Protein AF-A0A2D8SZS2-F1 (afdb_monomer_lite)

pLDDT: mean 83.84, std 10.04, range [42.0, 93.62]

Secondary structure (DSSP, 8-state):
---------PPPEEEEEE-TT--EEEEESS-EEEE-TT--SS--TT-GGGSSS-TT-EEEEEETTEEEEEEEEEEETTEEEEEETTS-GGG-EEEEGGGEEE-

Foldseek 3Di:
DPPDPPDDPDFDFPDWDADLQQFIFTDGPPDTDTHHLPRDPDDDLQGPVVDPDHFQAWKWFDDPNDTFIWTFHDDDRQWTFIDGPPDDCVPTDTDGCVRIGHD

Sequence (103 aa):
PKLGEGRINSSAILDITYDQRATARVETRNTVFIVGPTGWKVRPENHPFNNPYTIGQKVSIEWNGTWWDGEILDIKEDKYLISYENYSSSWDEWIDASRLRKI

Radius of gyration: 18.94 Å; chains: 1; bounding box: 41×34×54 Å

Structure (mmCIF, N/CA/C/O backbone):
data_AF-A0A2D8SZS2-F1
#
_entry.id   AF-A0A2D8SZS2-F1
#
loop_
_atom_site.group_PDB
_atom_site.id
_atom_site.type_symbol
_atom_site.label_atom_id
_atom_site.label_alt_id
_atom_site.label_comp_id
_atom_site.label_asym_id
_atom_site.label_entity_id
_atom_site.label_seq_id
_atom_site.pdbx_PDB_ins_code
_atom_site.Cartn_x
_atom_site.Cartn_y
_atom_site.Cartn_z
_atom_site.occupancy
_atom_site.B_iso_or_equiv
_atom_site.auth_seq_id
_atom_site.auth_comp_id
_atom_site.auth_asym_id
_atom_site.auth_atom_id
_atom_site.pdbx_PDB_model_num
ATOM 1 N N . PRO A 1 1 ? -12.619 -23.233 27.117 1.00 42.00 1 PRO A N 1
ATOM 2 C CA . PRO A 1 1 ? -13.657 -22.262 27.548 1.00 42.00 1 PRO A CA 1
ATOM 3 C C . PRO A 1 1 ? -14.657 -22.001 26.411 1.00 42.00 1 PRO A C 1
ATOM 5 O O . PRO A 1 1 ? -14.273 -21.460 25.380 1.00 42.00 1 PRO A O 1
ATOM 8 N N . LYS A 1 2 ? -15.911 -22.449 26.561 1.00 48.12 2 LYS A N 1
ATOM 9 C CA . LYS A 1 2 ? -16.986 -22.091 25.626 1.00 48.12 2 LYS A CA 1
ATOM 10 C C . LYS A 1 2 ? -17.430 -20.670 25.974 1.00 48.12 2 LYS A C 1
ATOM 12 O O . LYS A 1 2 ? -17.937 -20.451 27.070 1.00 48.12 2 LYS A O 1
ATOM 17 N N . LEU A 1 3 ? -17.149 -19.713 25.089 1.00 54.34 3 LEU A N 1
ATOM 18 C CA . LEU A 1 3 ? -17.676 -18.350 25.182 1.00 54.34 3 LEU A CA 1
ATOM 19 C C . LEU A 1 3 ? -19.205 -18.455 25.212 1.00 54.34 3 LEU A C 1
ATOM 21 O O . LEU A 1 3 ? -19.801 -18.945 24.257 1.00 54.34 3 LEU A O 1
ATOM 25 N N . GLY A 1 4 ? -19.809 -18.107 26.349 1.00 52.22 4 GLY A N 1
ATOM 26 C CA . GLY A 1 4 ? -21.252 -18.205 26.546 1.00 52.22 4 GLY A CA 1
ATOM 27 C C . GLY A 1 4 ? -22.006 -17.300 25.576 1.00 52.22 4 GLY A C 1
ATOM 28 O O . GLY A 1 4 ? -21.562 -16.190 25.291 1.00 52.22 4 GLY A O 1
ATOM 29 N N . GLU A 1 5 ? -23.162 -17.769 25.109 1.00 61.47 5 GLU A N 1
ATOM 30 C CA . GLU A 1 5 ? -24.102 -17.091 24.199 1.00 61.47 5 GLU A CA 1
ATOM 31 C C . GLU A 1 5 ? -24.836 -15.912 24.875 1.00 61.47 5 GLU A C 1
ATOM 33 O O . GLU A 1 5 ? -26.024 -15.674 24.665 1.00 61.47 5 GLU A O 1
ATOM 38 N N . GLY A 1 6 ? -24.145 -15.177 25.747 1.00 63.31 6 GLY A N 1
ATOM 39 C CA . GLY A 1 6 ? -24.655 -13.943 26.326 1.00 63.31 6 GLY A CA 1
ATOM 40 C C . GLY A 1 6 ? -24.747 -12.853 25.262 1.00 63.31 6 GLY A C 1
ATOM 41 O O . GLY A 1 6 ? -23.950 -12.809 24.324 1.00 63.31 6 GLY A O 1
ATOM 42 N N . ARG A 1 7 ? -25.713 -11.942 25.419 1.00 61.88 7 ARG A N 1
ATOM 43 C CA . ARG A 1 7 ? -25.856 -10.765 24.556 1.00 61.88 7 ARG A CA 1
ATOM 44 C C . ARG A 1 7 ? -24.545 -9.972 24.563 1.00 61.88 7 ARG A C 1
ATOM 46 O O . ARG A 1 7 ? -24.188 -9.346 25.557 1.00 61.88 7 ARG A O 1
ATOM 53 N N . ILE A 1 8 ? -23.827 -10.023 23.449 1.00 67.88 8 ILE A N 1
ATOM 54 C CA . ILE A 1 8 ? -22.600 -9.262 23.229 1.00 67.88 8 ILE A CA 1
ATOM 55 C C . ILE A 1 8 ? -22.966 -7.783 23.114 1.00 67.88 8 ILE A C 1
ATOM 57 O O . ILE A 1 8 ? -23.649 -7.372 22.178 1.00 67.88 8 ILE A O 1
ATOM 61 N N . ASN A 1 9 ? -22.521 -6.980 24.079 1.00 66.19 9 ASN A N 1
ATOM 62 C CA . ASN A 1 9 ? -22.603 -5.528 23.985 1.00 66.19 9 ASN A CA 1
ATOM 63 C C . ASN A 1 9 ? -21.496 -5.055 23.037 1.00 66.19 9 ASN A C 1
ATOM 65 O O . ASN A 1 9 ? -20.340 -4.933 23.435 1.00 66.19 9 ASN A O 1
ATOM 69 N N . SER A 1 10 ? -21.840 -4.842 21.768 1.00 69.94 10 SER A N 1
ATOM 70 C CA . SER A 1 10 ? -20.936 -4.269 20.772 1.00 69.94 10 SER A CA 1
ATOM 71 C C . SER A 1 10 ? -21.039 -2.745 20.762 1.00 69.94 10 SER A C 1
ATOM 73 O O . SER A 1 10 ? -22.141 -2.195 20.755 1.00 69.94 10 SER A O 1
ATOM 75 N N . SER A 1 11 ? -19.900 -2.062 20.692 1.00 77.50 11 SER A N 1
ATOM 76 C CA . SER A 1 11 ? -19.844 -0.637 20.351 1.00 77.50 11 SER A CA 1
ATOM 77 C C . SER A 1 11 ? -19.813 -0.460 18.834 1.00 77.50 11 SER A C 1
ATOM 79 O O . SER A 1 11 ? -19.251 -1.297 18.128 1.00 77.50 11 SER A O 1
ATOM 81 N N . ALA A 1 12 ? -20.377 0.643 18.334 1.00 85.44 12 ALA A N 1
ATOM 82 C CA . ALA A 1 12 ? -20.191 1.034 16.941 1.00 85.44 12 ALA A CA 1
ATOM 83 C C . ALA A 1 12 ? -18.729 1.435 16.692 1.00 85.44 12 ALA A C 1
ATOM 85 O O . ALA A 1 12 ? -18.099 2.080 17.540 1.00 85.44 12 ALA A O 1
ATOM 86 N N . ILE A 1 13 ? -18.214 1.047 15.528 1.00 86.44 13 ILE A N 1
ATOM 87 C CA . ILE A 1 13 ? -16.930 1.523 15.019 1.00 86.44 13 ILE A CA 1
ATOM 88 C C . ILE A 1 13 ? -17.148 2.949 14.512 1.00 86.44 13 ILE A C 1
ATOM 90 O O . ILE A 1 13 ? -18.084 3.189 13.751 1.00 86.44 13 ILE A O 1
ATOM 94 N N . LEU A 1 14 ? -16.325 3.882 14.983 1.00 89.50 14 LEU A N 1
ATOM 95 C CA . LEU A 1 14 ? -16.342 5.273 14.538 1.00 89.50 14 LEU A CA 1
ATOM 96 C C . LEU A 1 14 ? -15.432 5.467 13.329 1.00 89.50 14 LEU A C 1
ATOM 98 O O . LEU A 1 14 ? -15.835 6.128 12.379 1.00 89.50 14 LEU A O 1
ATOM 102 N N . ASP A 1 15 ? -14.237 4.875 13.369 1.00 88.44 15 ASP A N 1
ATOM 103 C CA . ASP A 1 15 ? -13.254 4.984 12.296 1.00 88.44 15 ASP A CA 1
ATOM 104 C C . ASP A 1 15 ? -12.309 3.771 12.258 1.00 88.44 15 ASP A C 1
ATOM 106 O O . ASP A 1 15 ? -12.091 3.099 13.274 1.00 88.44 15 ASP A O 1
ATOM 110 N N . ILE A 1 16 ? -11.756 3.488 11.076 1.00 88.56 16 ILE A N 1
ATOM 111 C CA . ILE A 1 16 ? -10.714 2.479 10.862 1.00 88.56 16 ILE A CA 1
ATOM 112 C C . ILE A 1 16 ? -9.635 3.079 9.964 1.00 88.56 16 ILE A C 1
ATOM 114 O O . ILE A 1 16 ? -9.858 3.299 8.776 1.00 88.56 16 ILE A O 1
ATOM 118 N N . THR A 1 17 ? -8.436 3.252 10.513 1.00 89.00 17 THR A N 1
ATOM 119 C CA . THR A 1 17 ? -7.243 3.662 9.755 1.00 89.00 17 THR A CA 1
ATOM 120 C C . THR A 1 17 ? -6.222 2.533 9.712 1.00 89.00 17 THR A C 1
ATOM 122 O O . THR A 1 17 ? -6.199 1.686 10.603 1.00 89.00 17 THR A O 1
ATOM 125 N N . TYR A 1 18 ? -5.371 2.500 8.686 1.00 86.50 18 TYR A N 1
ATOM 126 C CA . TYR A 1 18 ? -4.335 1.475 8.523 1.00 86.50 18 TYR A CA 1
ATOM 127 C C . TYR A 1 18 ? -2.949 2.109 8.429 1.00 86.50 18 TYR A C 1
ATOM 129 O O . TYR A 1 18 ? -2.788 3.157 7.807 1.00 86.50 18 TYR A O 1
ATOM 137 N N . ASP A 1 19 ? -1.946 1.461 9.021 1.00 82.31 19 ASP A N 1
ATOM 138 C CA . ASP A 1 19 ? -0.541 1.833 8.836 1.00 82.31 19 ASP A CA 1
ATOM 139 C C . ASP A 1 19 ? 0.092 1.124 7.618 1.00 82.31 19 ASP A C 1
ATOM 141 O O . ASP A 1 19 ? -0.521 0.258 6.991 1.00 82.31 19 ASP A O 1
ATOM 145 N N . GLN A 1 20 ? 1.354 1.449 7.306 1.00 75.44 20 GLN A N 1
ATOM 146 C CA . GLN A 1 20 ? 2.114 0.843 6.198 1.00 75.44 20 GLN A CA 1
ATOM 147 C C . GLN A 1 20 ? 2.254 -0.687 6.312 1.00 75.44 20 GLN A C 1
ATOM 149 O O . GLN A 1 20 ? 2.443 -1.372 5.310 1.00 75.44 20 GLN A O 1
ATOM 154 N N . ARG A 1 21 ? 2.158 -1.242 7.525 1.00 77.81 21 ARG A N 1
ATOM 155 C CA . ARG A 1 21 ? 2.196 -2.686 7.811 1.00 77.81 21 ARG A CA 1
ATOM 156 C C . ARG A 1 21 ? 0.803 -3.321 7.823 1.00 77.81 21 ARG A C 1
ATOM 158 O O . ARG A 1 21 ? 0.668 -4.484 8.210 1.00 77.81 21 ARG A O 1
ATOM 165 N N . ALA A 1 22 ? -0.219 -2.569 7.412 1.00 81.25 22 ALA A N 1
ATOM 166 C CA . ALA A 1 22 ? -1.623 -2.955 7.419 1.00 81.25 22 ALA A CA 1
ATOM 167 C C . ALA A 1 22 ? -2.167 -3.343 8.806 1.00 81.25 22 ALA A C 1
ATOM 169 O O . ALA A 1 22 ? -3.110 -4.130 8.916 1.00 81.25 22 ALA A O 1
ATOM 170 N N . THR A 1 23 ? -1.584 -2.794 9.871 1.00 8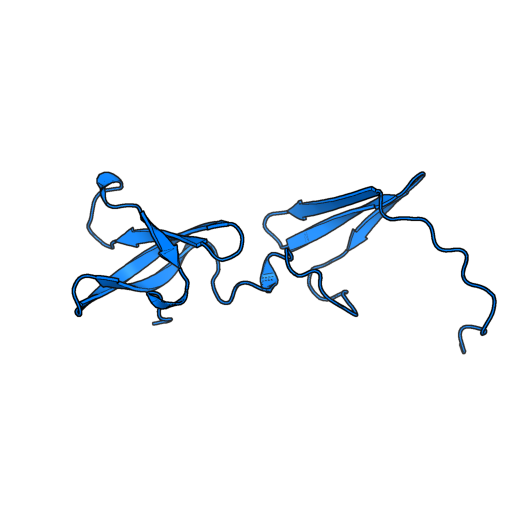6.38 23 THR A N 1
ATOM 171 C CA . THR A 1 23 ? -2.173 -2.816 11.210 1.00 86.38 23 THR A CA 1
ATOM 172 C C . THR A 1 23 ? -3.264 -1.764 11.247 1.00 86.38 23 THR A C 1
ATOM 174 O O . THR A 1 23 ? -3.037 -0.596 10.932 1.00 86.38 23 THR A O 1
ATOM 177 N N . ALA A 1 24 ? -4.460 -2.178 11.637 1.00 89.12 24 ALA A N 1
ATOM 178 C CA . ALA A 1 24 ? -5.588 -1.283 11.733 1.00 89.12 24 ALA A CA 1
ATOM 179 C C . ALA A 1 24 ? -5.687 -0.665 13.121 1.00 89.12 24 ALA A C 1
ATOM 181 O O . ALA A 1 24 ? -5.591 -1.356 14.139 1.00 89.12 24 ALA A O 1
ATOM 182 N N . ARG A 1 25 ? -5.952 0.632 13.150 1.00 91.19 25 ARG A N 1
ATOM 183 C CA . ARG A 1 25 ? -6.377 1.379 14.321 1.00 91.19 25 ARG A CA 1
ATOM 184 C C . ARG A 1 25 ? -7.889 1.554 14.223 1.00 91.19 25 ARG A C 1
ATOM 186 O O . ARG A 1 25 ? -8.377 2.338 13.416 1.00 91.19 25 ARG A O 1
ATOM 193 N N . VAL A 1 26 ? -8.618 0.783 15.024 1.00 89.50 26 VAL A N 1
ATOM 194 C CA . VAL A 1 26 ? -10.085 0.786 15.063 1.00 89.50 26 VAL A CA 1
ATOM 195 C C . VAL A 1 26 ? -10.532 1.639 16.237 1.00 89.50 26 VAL A C 1
ATOM 197 O O . VAL A 1 26 ? -10.342 1.262 17.397 1.00 89.50 26 VAL A O 1
ATOM 200 N N . GLU A 1 27 ? -11.126 2.789 15.951 1.00 90.88 27 GLU A N 1
ATOM 201 C CA . GLU A 1 27 ? -11.605 3.714 16.971 1.00 90.88 27 GLU A CA 1
ATOM 202 C C . GLU A 1 27 ? -13.078 3.440 17.285 1.00 90.88 27 GLU A C 1
ATOM 204 O O . GLU A 1 27 ? -13.937 3.334 16.409 1.00 90.88 27 GLU A O 1
ATOM 209 N N . THR A 1 28 ? -13.378 3.303 18.574 1.00 89.56 28 THR A N 1
ATOM 210 C CA . THR A 1 28 ? -14.740 3.197 19.107 1.00 89.56 28 THR A CA 1
ATOM 211 C C . THR A 1 28 ? -14.987 4.345 20.078 1.00 89.56 28 THR A C 1
ATOM 213 O O . THR A 1 28 ? -14.068 5.083 20.425 1.00 89.56 28 THR A O 1
ATOM 216 N N . ARG A 1 29 ? -16.219 4.473 20.582 1.00 87.62 29 ARG A N 1
ATOM 217 C CA . ARG A 1 29 ? -16.625 5.580 21.466 1.00 87.62 29 ARG A CA 1
ATOM 218 C C . ARG A 1 29 ? -15.670 5.864 22.636 1.00 87.62 29 ARG A C 1
ATOM 220 O O . ARG A 1 29 ? -15.483 7.026 22.969 1.00 87.62 29 ARG A O 1
ATOM 227 N N . ASN A 1 30 ? -15.098 4.829 23.255 1.00 85.06 30 ASN A N 1
ATOM 228 C CA . ASN A 1 30 ? -14.270 4.967 24.463 1.00 85.06 30 ASN A CA 1
ATOM 229 C C . ASN A 1 30 ? -12.905 4.262 24.359 1.00 85.06 30 ASN A C 1
ATOM 231 O O . ASN A 1 30 ? -12.138 4.267 25.320 1.00 85.06 30 ASN A O 1
ATOM 235 N N . THR A 1 31 ? -12.619 3.558 23.262 1.00 85.12 31 THR A N 1
ATOM 236 C CA . THR A 1 31 ? -11.451 2.667 23.177 1.00 85.12 31 THR A CA 1
ATOM 237 C C . THR A 1 31 ? -10.944 2.575 21.748 1.00 85.12 31 THR A C 1
ATOM 239 O O . THR A 1 31 ? -11.738 2.497 20.810 1.00 85.12 31 THR A O 1
ATOM 242 N N . VAL A 1 32 ? -9.623 2.539 21.599 1.00 88.88 32 VAL A N 1
ATOM 243 C CA . VAL A 1 32 ? -8.947 2.270 20.330 1.00 88.88 32 VAL A CA 1
ATOM 244 C C . VAL A 1 32 ? -8.367 0.862 20.375 1.00 88.88 32 VAL A C 1
ATOM 246 O O . VAL A 1 32 ? -7.650 0.516 21.315 1.00 88.88 32 VAL A O 1
ATOM 249 N N . PHE A 1 33 ? -8.670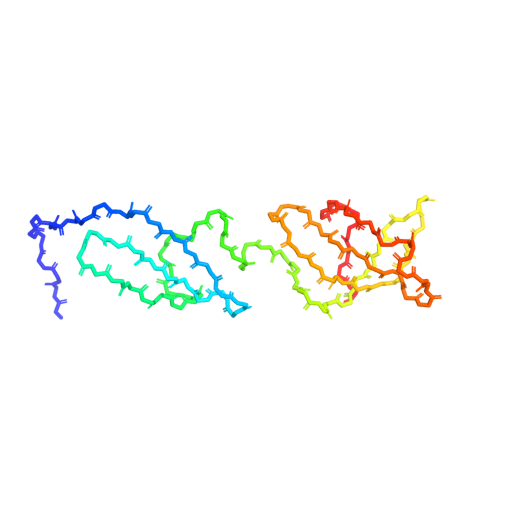 0.056 19.362 1.00 88.75 33 PHE A N 1
ATOM 250 C CA . PHE A 1 33 ? -8.118 -1.284 19.189 1.00 88.75 33 PHE A CA 1
ATOM 251 C C . PHE A 1 33 ? -7.048 -1.271 18.099 1.00 88.75 33 PHE A C 1
ATOM 253 O O . PHE A 1 33 ? -7.224 -0.641 17.058 1.00 88.75 33 PHE A O 1
ATOM 260 N N . ILE A 1 34 ? -5.953 -1.994 18.332 1.00 90.19 34 ILE A N 1
ATOM 261 C CA . ILE A 1 34 ? -4.898 -2.219 17.341 1.00 90.19 34 ILE A CA 1
ATOM 262 C C . ILE A 1 34 ? -5.043 -3.653 16.838 1.00 90.19 34 ILE A C 1
ATOM 264 O O . ILE A 1 34 ? -4.874 -4.603 17.604 1.00 90.19 34 ILE A O 1
ATOM 268 N N . VAL A 1 35 ? -5.403 -3.810 15.567 1.00 88.25 35 VAL A N 1
ATOM 269 C CA . VAL A 1 35 ? -5.688 -5.106 14.945 1.00 88.25 35 VAL A CA 1
ATOM 270 C C . VAL A 1 35 ? -4.628 -5.398 13.895 1.00 88.25 35 VAL A C 1
ATOM 272 O O . VAL A 1 35 ? -4.464 -4.650 12.936 1.00 88.25 35 VAL A O 1
ATOM 275 N N . GLY A 1 36 ? -3.896 -6.496 14.073 1.00 84.69 36 GLY A N 1
ATOM 276 C CA . GLY A 1 36 ? -2.910 -6.943 13.095 1.00 84.69 36 GLY A CA 1
ATOM 277 C C . GLY A 1 36 ? -3.551 -7.409 11.778 1.00 84.69 36 GLY A C 1
ATOM 278 O O . GLY A 1 36 ? -4.713 -7.821 11.759 1.00 84.69 36 GLY A O 1
ATOM 279 N N . PRO A 1 37 ? -2.781 -7.444 10.683 1.00 83.38 37 PRO A N 1
ATOM 280 C CA . PRO A 1 37 ? -3.293 -7.728 9.339 1.00 83.38 37 PRO A CA 1
ATOM 281 C C . PRO A 1 37 ? -3.927 -9.115 9.145 1.00 83.38 37 PRO A C 1
ATOM 283 O O . PRO A 1 37 ? -4.701 -9.337 8.210 1.00 83.38 37 PRO A O 1
ATOM 286 N N . THR A 1 38 ? -3.587 -10.072 10.008 1.00 82.25 38 THR A N 1
ATOM 287 C CA . THR A 1 38 ? -4.047 -11.468 9.943 1.00 82.25 38 THR A CA 1
ATOM 288 C C . THR A 1 38 ? -5.151 -11.792 10.951 1.00 82.25 38 THR A C 1
ATOM 290 O O . THR A 1 38 ? -5.704 -12.885 10.908 1.00 82.25 38 THR A O 1
ATOM 293 N N . GLY A 1 39 ? -5.501 -10.859 11.845 1.00 80.75 39 GLY A N 1
ATOM 294 C CA . GLY A 1 39 ? -6.479 -11.080 12.919 1.00 80.75 39 GLY A CA 1
ATOM 295 C C . GLY A 1 39 ? -7.946 -10.924 12.503 1.00 80.75 39 GLY A C 1
ATOM 296 O O . GLY A 1 39 ? -8.840 -11.040 13.340 1.00 80.75 39 GLY A O 1
ATOM 297 N N . TRP A 1 40 ? -8.210 -10.633 11.230 1.00 85.19 40 TRP A N 1
ATOM 298 C CA . TRP A 1 40 ? -9.546 -10.333 10.726 1.00 85.19 40 TRP A CA 1
ATOM 299 C C . TRP A 1 40 ? -10.348 -11.599 10.428 1.00 85.19 40 TRP A C 1
ATOM 301 O O . TRP A 1 40 ? -9.942 -12.421 9.611 1.00 85.19 40 TRP A O 1
ATOM 311 N N . LYS A 1 41 ? -11.536 -11.723 11.034 1.00 85.38 41 LYS A N 1
ATOM 312 C CA . LYS A 1 41 ? -12.514 -12.759 10.656 1.00 85.38 41 LYS A CA 1
ATOM 313 C C . LYS A 1 41 ? -13.160 -12.460 9.300 1.00 85.38 41 LYS A C 1
ATOM 315 O O . LYS A 1 41 ? -13.342 -13.360 8.490 1.00 85.38 41 LYS A O 1
ATOM 320 N N . VAL A 1 42 ? -13.510 -11.196 9.081 1.00 84.38 42 VAL A N 1
ATOM 321 C CA . VAL A 1 42 ? -13.917 -10.635 7.791 1.00 84.38 42 VAL A CA 1
ATOM 322 C C . VAL A 1 42 ? -13.070 -9.392 7.614 1.00 84.38 42 VAL A C 1
ATOM 324 O O . VAL A 1 42 ? -13.081 -8.511 8.474 1.00 84.38 42 VAL A O 1
ATOM 327 N N . ARG A 1 43 ? -12.272 -9.370 6.554 1.00 82.94 43 ARG A N 1
ATOM 328 C CA . ARG A 1 43 ? -11.370 -8.263 6.274 1.00 82.94 43 ARG A CA 1
ATOM 329 C C . ARG A 1 43 ? -12.156 -7.152 5.559 1.00 82.94 43 ARG A C 1
ATOM 331 O O . ARG A 1 43 ? -12.874 -7.476 4.616 1.00 82.94 43 ARG A O 1
ATOM 338 N N . PRO A 1 44 ? -12.050 -5.883 5.989 1.00 83.38 44 PRO A N 1
ATOM 339 C CA . PRO A 1 44 ? -12.681 -4.764 5.292 1.00 83.38 44 PRO A CA 1
ATOM 340 C C . PRO A 1 44 ? -12.193 -4.663 3.845 1.00 83.38 44 PRO A C 1
ATOM 342 O O . PRO A 1 44 ? -11.048 -5.014 3.573 1.00 83.38 44 PRO A O 1
ATOM 345 N N . GLU A 1 45 ? -13.025 -4.176 2.924 1.00 76.12 45 GLU A N 1
ATOM 346 C CA . GLU A 1 45 ? -12.671 -4.049 1.497 1.00 76.12 45 GLU A CA 1
ATOM 347 C C . GLU A 1 45 ? -11.491 -3.093 1.276 1.00 76.12 45 GLU A C 1
ATOM 349 O O . GLU A 1 45 ? -10.600 -3.377 0.480 1.00 76.12 45 GLU A O 1
ATOM 354 N N . ASN A 1 46 ? -11.405 -2.034 2.080 1.00 74.94 46 ASN A N 1
ATOM 355 C CA . ASN A 1 46 ? -10.315 -1.059 2.064 1.00 74.94 46 ASN A CA 1
ATOM 356 C C . ASN A 1 46 ? -9.049 -1.516 2.816 1.00 74.94 46 ASN A C 1
ATOM 358 O O . ASN A 1 46 ? -8.178 -0.703 3.125 1.00 74.94 46 ASN A O 1
ATOM 362 N N . HIS A 1 47 ? -8.947 -2.796 3.179 1.00 78.25 47 HIS A N 1
ATOM 363 C CA . HIS A 1 47 ? -7.792 -3.297 3.908 1.00 78.25 47 HIS A CA 1
ATOM 364 C C . HIS A 1 47 ? -6.564 -3.400 2.983 1.00 78.25 47 HIS A C 1
ATOM 366 O O . HIS A 1 47 ? -6.667 -4.019 1.925 1.00 78.25 47 HIS A O 1
ATOM 372 N N . PRO A 1 48 ? -5.366 -2.936 3.388 1.00 73.50 48 PRO A N 1
ATOM 373 C CA . PRO A 1 48 ? -4.208 -2.842 2.486 1.00 73.50 48 PRO A CA 1
ATOM 374 C C . PRO A 1 48 ? -3.773 -4.181 1.866 1.00 73.50 48 PRO A C 1
ATOM 376 O O . PRO A 1 48 ? -3.334 -4.231 0.725 1.00 73.50 48 PRO A O 1
ATOM 379 N N . PHE A 1 49 ? -3.943 -5.292 2.593 1.00 71.44 49 PHE A N 1
ATOM 380 C CA . PHE A 1 49 ? -3.695 -6.652 2.081 1.00 71.44 49 PHE A CA 1
ATOM 381 C C . PHE A 1 49 ? -4.765 -7.222 1.131 1.00 71.44 49 PHE A C 1
ATOM 383 O O . PHE A 1 49 ? -4.643 -8.380 0.731 1.00 71.44 49 PHE A O 1
ATOM 390 N N . ASN A 1 50 ? -5.829 -6.487 0.804 1.00 75.19 50 ASN A N 1
ATOM 391 C CA . ASN A 1 50 ? -6.725 -6.902 -0.282 1.00 75.19 50 ASN A CA 1
ATOM 392 C C . ASN A 1 50 ? -6.093 -6.678 -1.647 1.00 75.19 50 ASN A C 1
ATOM 394 O O . ASN A 1 50 ? -6.428 -7.390 -2.592 1.00 75.19 50 ASN A O 1
ATOM 398 N N . ASN A 1 51 ? -5.137 -5.754 -1.728 1.00 76.38 51 ASN A N 1
ATOM 399 C CA . ASN A 1 51 ? -4.437 -5.504 -2.965 1.00 76.38 51 A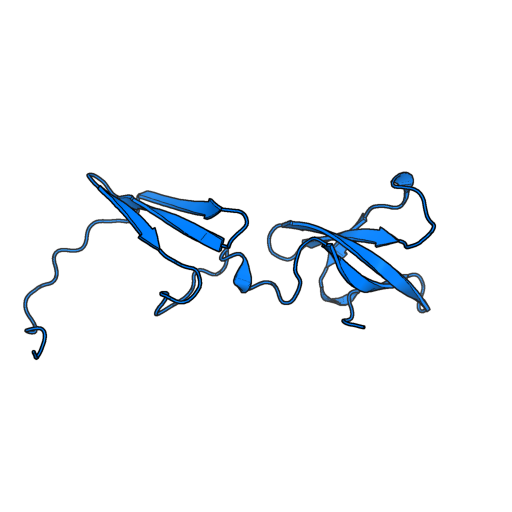SN A CA 1
ATOM 400 C C . ASN A 1 51 ? -3.443 -6.636 -3.252 1.00 76.38 51 ASN A C 1
ATOM 402 O O . ASN A 1 51 ? -2.637 -6.998 -2.389 1.00 76.38 51 ASN A O 1
ATOM 406 N N . PRO A 1 52 ? -3.483 -7.227 -4.461 1.00 77.50 52 PRO A N 1
ATOM 407 C CA . PRO 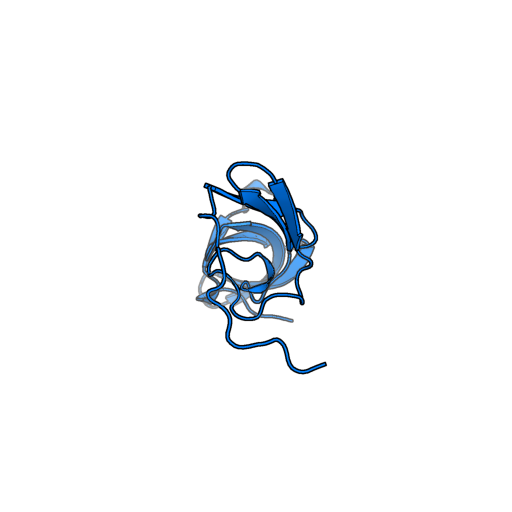A 1 52 ? -2.577 -8.302 -4.847 1.00 77.50 52 PRO A CA 1
ATOM 408 C C . PRO A 1 52 ? -1.121 -7.842 -4.957 1.00 77.50 52 PRO A C 1
ATOM 410 O O . PRO A 1 52 ? -0.238 -8.699 -5.059 1.00 77.50 52 PRO A O 1
ATOM 413 N N . TYR A 1 53 ? -0.877 -6.533 -4.948 1.00 84.31 53 TYR A N 1
ATOM 414 C CA . TYR A 1 53 ? 0.437 -5.933 -5.075 1.00 84.31 53 TYR A CA 1
ATOM 415 C C . TYR A 1 53 ? 0.826 -5.111 -3.844 1.00 84.31 53 TYR A C 1
ATOM 417 O O . TYR A 1 53 ? -0.035 -4.651 -3.096 1.00 84.31 53 TYR A O 1
ATOM 425 N N . THR A 1 54 ? 2.129 -4.904 -3.656 1.00 83.06 54 THR A N 1
ATOM 426 C CA . THR A 1 54 ? 2.692 -4.085 -2.572 1.00 83.06 54 THR A CA 1
ATOM 427 C C . THR A 1 54 ? 3.537 -2.933 -3.113 1.00 83.06 54 THR A C 1
ATOM 429 O O . THR A 1 54 ? 4.143 -3.049 -4.174 1.00 83.06 54 THR A O 1
ATOM 432 N N . ILE A 1 55 ? 3.626 -1.834 -2.362 1.00 86.50 55 ILE A N 1
ATOM 433 C CA . ILE A 1 55 ? 4.530 -0.717 -2.680 1.00 86.50 55 ILE A CA 1
ATOM 434 C C . ILE A 1 55 ? 5.986 -1.219 -2.695 1.00 86.50 55 ILE A C 1
ATOM 436 O O . ILE A 1 55 ? 6.384 -2.002 -1.832 1.00 86.50 55 ILE A O 1
ATOM 440 N N . GLY A 1 56 ? 6.762 -0.795 -3.691 1.00 86.06 56 GLY A N 1
ATOM 441 C CA . GLY A 1 56 ? 8.127 -1.239 -3.985 1.00 86.06 56 GLY A CA 1
ATOM 442 C C . GLY A 1 56 ? 8.215 -2.592 -4.700 1.00 86.06 56 GLY A C 1
ATOM 443 O O . GLY A 1 56 ? 9.311 -3.106 -4.918 1.00 86.06 56 GLY A O 1
ATOM 444 N N . GLN A 1 57 ? 7.084 -3.216 -5.044 1.00 88.50 57 GLN A N 1
ATOM 445 C CA . GLN A 1 57 ? 7.091 -4.473 -5.786 1.00 88.50 57 GLN A CA 1
ATOM 446 C C . GLN A 1 57 ? 7.396 -4.232 -7.265 1.00 88.50 57 GLN A C 1
ATOM 448 O O . GLN A 1 57 ? 6.750 -3.399 -7.902 1.00 88.50 57 GLN A O 1
ATOM 453 N N . LYS A 1 58 ? 8.315 -5.031 -7.823 1.00 91.94 58 LYS A N 1
ATOM 454 C CA . LYS A 1 58 ? 8.546 -5.088 -9.269 1.00 91.94 58 LYS A CA 1
ATOM 455 C C . LYS A 1 58 ? 7.390 -5.780 -9.987 1.00 91.94 58 LYS A C 1
ATOM 457 O O . LYS A 1 58 ? 6.953 -6.861 -9.581 1.00 91.94 58 LYS A O 1
ATOM 462 N N . VAL A 1 59 ? 6.913 -5.158 -11.054 1.00 92.62 59 VAL A N 1
ATOM 463 C CA . VAL A 1 59 ? 5.775 -5.604 -11.860 1.00 92.62 59 VAL A CA 1
ATOM 464 C C . VAL A 1 59 ? 6.036 -5.305 -13.330 1.00 92.62 59 VAL A C 1
ATOM 466 O O . VAL A 1 59 ? 6.722 -4.341 -13.654 1.00 92.62 59 VAL A O 1
ATOM 469 N N . SER A 1 60 ? 5.465 -6.107 -14.223 1.00 93.62 60 SER A N 1
ATOM 470 C CA . SER A 1 60 ? 5.380 -5.747 -15.634 1.00 93.62 60 SER A CA 1
ATOM 471 C C . SER A 1 60 ? 4.091 -4.964 -15.875 1.00 93.62 60 SER A C 1
ATOM 473 O O . SER A 1 60 ? 3.015 -5.357 -15.417 1.00 93.62 60 SER A O 1
ATOM 475 N N . ILE A 1 61 ? 4.207 -3.868 -16.611 1.00 93.06 61 ILE A N 1
ATOM 476 C CA . ILE A 1 61 ? 3.160 -2.901 -16.925 1.00 93.06 61 ILE A CA 1
ATOM 477 C C . ILE A 1 61 ? 2.867 -2.984 -18.419 1.00 93.06 61 ILE A C 1
ATOM 479 O O . ILE A 1 61 ? 3.765 -2.840 -19.248 1.00 93.06 61 ILE A O 1
ATOM 483 N N . GLU A 1 62 ? 1.611 -3.207 -18.785 1.00 92.44 62 GLU A N 1
ATOM 484 C CA . GLU A 1 62 ? 1.208 -3.196 -20.187 1.00 92.44 62 GLU A CA 1
ATOM 485 C C . GLU A 1 62 ? 1.124 -1.755 -20.706 1.00 92.44 62 GLU A C 1
ATOM 487 O O . GLU A 1 62 ? 0.333 -0.950 -20.210 1.00 92.44 62 GLU A O 1
ATOM 492 N N . TRP A 1 63 ? 1.873 -1.438 -21.758 1.00 90.19 63 TRP A N 1
ATOM 493 C CA . TRP A 1 63 ? 1.788 -0.183 -22.494 1.00 90.19 63 TRP A CA 1
ATOM 494 C C . TRP A 1 63 ? 1.797 -0.439 -24.004 1.00 90.19 63 TRP A C 1
ATOM 496 O O . TRP A 1 63 ? 2.725 -1.038 -24.550 1.00 90.19 63 TRP A O 1
ATOM 506 N N . ASN A 1 64 ? 0.741 0.015 -24.687 1.00 89.00 64 ASN A N 1
ATOM 507 C CA . ASN A 1 64 ? 0.560 -0.131 -26.136 1.00 89.00 64 ASN A CA 1
ATOM 508 C C . ASN A 1 64 ? 0.738 -1.584 -26.646 1.00 89.00 64 ASN A C 1
ATOM 510 O O . ASN A 1 64 ? 1.379 -1.823 -27.669 1.00 89.00 64 ASN A O 1
ATOM 514 N N . GLY A 1 65 ? 0.223 -2.567 -25.896 1.00 90.56 65 GLY A N 1
ATOM 515 C CA . GLY A 1 65 ? 0.320 -3.998 -26.218 1.00 90.56 65 GLY A CA 1
ATOM 516 C C . GLY A 1 65 ? 1.682 -4.645 -25.935 1.00 90.56 65 GLY A C 1
ATOM 517 O O . GLY A 1 65 ? 1.869 -5.825 -26.228 1.00 90.56 65 GLY A O 1
ATOM 518 N N . THR A 1 66 ? 2.635 -3.901 -25.368 1.00 91.00 66 THR A N 1
ATOM 519 C CA . THR A 1 66 ? 3.937 -4.415 -24.919 1.00 91.00 66 THR A CA 1
ATOM 520 C C . THR A 1 66 ? 4.029 -4.341 -23.401 1.00 91.00 66 THR A C 1
ATOM 522 O O . THR A 1 66 ? 3.544 -3.392 -22.796 1.00 91.00 66 THR A O 1
ATOM 525 N N . TRP A 1 67 ? 4.661 -5.330 -22.776 1.00 92.88 67 TRP A N 1
ATOM 526 C CA . TRP A 1 67 ? 4.909 -5.329 -21.337 1.00 92.88 67 TRP A CA 1
ATOM 527 C C . TRP A 1 67 ? 6.277 -4.719 -21.039 1.00 92.88 67 TRP A C 1
ATOM 529 O O . TRP A 1 67 ? 7.272 -5.122 -21.639 1.00 92.88 67 TRP A O 1
ATOM 539 N N . TRP A 1 68 ? 6.309 -3.766 -20.116 1.00 91.75 68 TRP A N 1
ATOM 540 C CA . TRP A 1 68 ? 7.509 -3.067 -19.669 1.00 91.75 68 TRP A CA 1
ATOM 541 C C . TRP A 1 68 ? 7.705 -3.292 -18.181 1.00 91.75 68 TRP A C 1
ATOM 543 O O . TRP A 1 68 ? 6.739 -3.246 -17.426 1.00 91.75 68 TRP A O 1
ATOM 553 N N . ASP A 1 69 ? 8.935 -3.518 -17.746 1.00 93.25 69 ASP A N 1
ATOM 554 C CA . ASP A 1 69 ? 9.207 -3.699 -16.326 1.00 93.25 69 ASP A CA 1
ATOM 555 C C . ASP A 1 69 ? 9.188 -2.357 -15.588 1.00 93.25 69 ASP A C 1
ATOM 557 O O . ASP A 1 69 ? 9.568 -1.310 -16.119 1.00 93.25 69 ASP A O 1
ATOM 561 N N . GLY A 1 70 ? 8.711 -2.392 -14.351 1.00 93.19 70 GLY A N 1
ATOM 562 C CA . GLY A 1 70 ? 8.590 -1.230 -13.491 1.00 93.19 70 GLY A CA 1
ATOM 563 C C . GLY A 1 70 ? 8.346 -1.616 -12.041 1.00 93.19 70 GLY A C 1
ATOM 564 O O . GLY A 1 70 ? 8.454 -2.781 -11.648 1.00 93.19 70 GLY A O 1
ATOM 565 N N . GLU A 1 71 ? 8.019 -0.623 -11.229 1.00 92.75 71 GLU A N 1
ATOM 566 C CA . GLU A 1 71 ? 7.746 -0.786 -9.806 1.00 92.75 71 GLU A CA 1
ATOM 567 C C . GLU A 1 71 ? 6.503 -0.013 -9.373 1.00 92.75 71 GLU A C 1
ATOM 569 O O . GLU A 1 71 ? 6.111 0.975 -9.993 1.00 92.75 71 GLU A O 1
ATOM 574 N N . ILE A 1 72 ? 5.872 -0.473 -8.295 1.00 91.69 72 ILE A N 1
ATOM 575 C CA . ILE A 1 72 ? 4.718 0.204 -7.700 1.00 91.69 72 ILE A CA 1
ATOM 576 C C . ILE A 1 72 ? 5.207 1.210 -6.666 1.00 91.69 72 ILE A C 1
ATOM 578 O O . ILE A 1 72 ? 5.793 0.822 -5.660 1.00 91.69 72 ILE A O 1
ATOM 582 N N . LEU A 1 73 ? 4.919 2.490 -6.867 1.00 90.19 73 LEU A N 1
ATOM 583 C CA . LEU A 1 73 ? 5.283 3.558 -5.937 1.00 90.19 73 LEU A CA 1
ATOM 584 C C . LEU A 1 73 ? 4.219 3.805 -4.866 1.00 90.19 73 LEU A C 1
ATOM 586 O O . LEU A 1 73 ? 4.553 4.142 -3.733 1.00 90.19 73 LEU A O 1
ATOM 590 N N . ASP A 1 74 ? 2.943 3.652 -5.215 1.00 87.50 74 ASP A N 1
ATOM 591 C CA . ASP A 1 74 ? 1.826 3.914 -4.306 1.00 87.50 74 ASP A CA 1
ATOM 592 C C . ASP A 1 74 ? 0.595 3.088 -4.704 1.00 87.50 74 ASP A C 1
ATOM 594 O O . ASP A 1 74 ? 0.456 2.666 -5.855 1.00 87.50 74 ASP A O 1
ATOM 598 N N . ILE A 1 75 ? -0.299 2.838 -3.748 1.00 86.12 75 ILE A N 1
ATOM 599 C CA . ILE A 1 75 ? -1.518 2.052 -3.958 1.00 86.12 75 ILE A CA 1
ATOM 600 C C . ILE A 1 75 ? -2.694 2.759 -3.292 1.00 86.12 75 ILE A C 1
ATOM 602 O O . ILE A 1 75 ? -2.686 3.008 -2.086 1.00 86.12 75 ILE A O 1
ATOM 606 N N . LYS A 1 76 ? -3.737 3.038 -4.073 1.00 81.75 76 LYS A N 1
ATOM 607 C CA . LYS A 1 76 ? -4.982 3.658 -3.612 1.00 81.75 76 LYS A CA 1
ATOM 608 C C . LYS A 1 76 ? -6.162 2.839 -4.095 1.00 81.75 76 LYS A C 1
ATOM 610 O O . LYS A 1 76 ? -6.540 2.945 -5.258 1.00 81.75 76 LYS A O 1
ATOM 615 N N . GLU A 1 77 ? -6.733 2.058 -3.180 1.00 76.19 77 GLU A N 1
ATOM 616 C CA . GLU A 1 77 ? -7.849 1.149 -3.470 1.00 76.19 77 GLU A CA 1
ATOM 617 C C . GLU A 1 77 ? -7.479 0.245 -4.655 1.00 76.19 77 GLU A C 1
ATOM 619 O O . GLU A 1 77 ? -6.534 -0.531 -4.527 1.00 76.19 77 GLU A O 1
ATOM 624 N N . ASP A 1 78 ? -8.136 0.409 -5.803 1.00 79.88 78 ASP A N 1
ATOM 625 C CA . ASP A 1 78 ? -7.912 -0.380 -7.019 1.00 79.88 78 ASP A CA 1
ATOM 626 C C . ASP A 1 78 ? -6.910 0.246 -8.008 1.00 79.88 78 ASP A C 1
ATOM 628 O O . ASP A 1 78 ? -6.670 -0.307 -9.085 1.00 79.88 78 ASP A O 1
ATOM 632 N N . LYS A 1 79 ? -6.310 1.390 -7.658 1.00 86.81 79 LYS A N 1
ATOM 633 C CA . LYS A 1 79 ? -5.330 2.097 -8.490 1.00 86.81 79 LYS A CA 1
ATOM 634 C C . LYS A 1 79 ? -3.916 1.956 -7.949 1.00 86.81 79 LYS A C 1
ATOM 636 O O . LYS A 1 79 ? -3.669 2.056 -6.747 1.00 86.81 79 LYS A O 1
ATOM 641 N N . TYR A 1 80 ? -2.976 1.818 -8.870 1.00 90.19 80 TYR A N 1
ATOM 642 C CA . TYR A 1 80 ? -1.566 1.591 -8.599 1.00 90.19 80 TYR A CA 1
ATOM 643 C C . TYR A 1 80 ? -0.759 2.659 -9.320 1.00 90.19 80 TYR A C 1
ATOM 645 O O . TYR A 1 80 ? -0.848 2.783 -10.541 1.00 90.19 80 TYR A O 1
ATOM 653 N N . LEU A 1 81 ? 0.012 3.439 -8.568 1.00 92.50 81 LEU A N 1
ATOM 654 C CA . LEU A 1 81 ? 0.988 4.348 -9.146 1.00 92.50 81 LEU A CA 1
ATOM 655 C C . LEU A 1 81 ? 2.202 3.525 -9.545 1.00 92.50 81 LEU A C 1
ATOM 657 O O . LEU A 1 81 ? 2.848 2.930 -8.679 1.00 92.50 81 LEU A O 1
ATOM 661 N N . ILE A 1 82 ? 2.497 3.491 -10.836 1.00 93.12 82 ILE A N 1
ATOM 662 C CA . ILE A 1 82 ? 3.659 2.780 -11.355 1.00 93.12 82 ILE A CA 1
ATOM 663 C C . ILE A 1 82 ? 4.757 3.735 -11.784 1.00 93.12 82 ILE A C 1
ATOM 665 O O . ILE A 1 82 ? 4.482 4.877 -12.143 1.00 93.12 82 ILE A O 1
ATOM 669 N N . SER A 1 83 ? 5.986 3.234 -11.771 1.00 93.25 83 SER A N 1
ATOM 670 C CA . SER A 1 83 ? 7.135 3.856 -12.414 1.00 93.25 83 SER A CA 1
ATOM 671 C C . SER A 1 83 ? 7.810 2.841 -13.324 1.00 93.25 83 SER A C 1
ATOM 673 O O . SER A 1 83 ? 7.984 1.683 -12.942 1.00 93.25 83 SER A O 1
ATOM 675 N N . TYR A 1 84 ? 8.162 3.252 -14.539 1.00 91.88 84 TYR A N 1
ATOM 676 C CA . TYR A 1 84 ? 8.816 2.373 -15.506 1.00 91.88 84 TYR A CA 1
ATOM 677 C C . TYR A 1 84 ? 10.320 2.292 -15.224 1.00 91.88 84 TYR A C 1
ATOM 679 O O . TYR A 1 84 ? 10.989 3.309 -15.018 1.00 91.88 84 TYR A O 1
ATOM 687 N N . GLU A 1 85 ? 10.880 1.083 -15.259 1.00 89.00 85 GLU A N 1
ATOM 688 C CA . GLU A 1 85 ? 12.301 0.869 -14.998 1.00 89.00 85 GLU A CA 1
ATOM 689 C C . GLU A 1 85 ? 13.142 1.538 -16.098 1.00 89.00 85 GLU A C 1
ATOM 691 O O . GLU A 1 85 ? 12.939 1.300 -17.288 1.00 89.00 85 GLU A O 1
ATOM 696 N N . ASN A 1 86 ? 14.118 2.360 -15.700 1.00 86.06 86 ASN A N 1
ATOM 697 C CA . ASN A 1 86 ? 14.958 3.190 -16.583 1.00 86.06 86 ASN A CA 1
ATOM 698 C C . ASN A 1 86 ? 14.257 4.396 -17.237 1.00 86.06 86 ASN A C 1
ATOM 700 O O . ASN A 1 86 ? 14.827 5.016 -18.137 1.00 86.06 86 ASN A O 1
ATOM 704 N N . TYR A 1 87 ? 13.072 4.778 -16.764 1.00 86.25 87 TYR A N 1
ATOM 705 C CA . TYR A 1 87 ? 12.398 6.009 -17.176 1.00 86.25 87 TYR A CA 1
ATOM 706 C C . TYR A 1 87 ? 12.323 7.008 -16.017 1.00 86.25 87 TYR A C 1
ATOM 708 O O . TYR A 1 87 ? 12.531 6.676 -14.854 1.00 86.25 87 TYR A O 1
ATOM 716 N N . SER A 1 88 ? 12.095 8.282 -16.340 1.00 85.81 88 SER A N 1
ATOM 717 C CA . SER A 1 88 ? 11.921 9.335 -15.331 1.00 85.81 88 SER A CA 1
ATOM 718 C C . SER A 1 88 ? 10.499 9.348 -14.771 1.00 85.81 88 SER A C 1
ATOM 720 O O . SER A 1 88 ? 9.561 8.994 -15.484 1.00 85.81 88 SER A O 1
ATOM 722 N N . SER A 1 89 ? 10.330 9.898 -13.565 1.00 85.69 89 SER A N 1
ATOM 723 C CA . SER A 1 89 ? 9.032 10.052 -12.882 1.00 85.69 89 SER A CA 1
ATOM 724 C C . SER A 1 89 ? 7.979 10.859 -13.652 1.00 85.69 89 SER A C 1
ATOM 726 O O . SER A 1 89 ? 6.803 10.880 -13.308 1.00 85.69 89 SER A O 1
ATOM 728 N N . SER A 1 90 ? 8.374 11.523 -14.741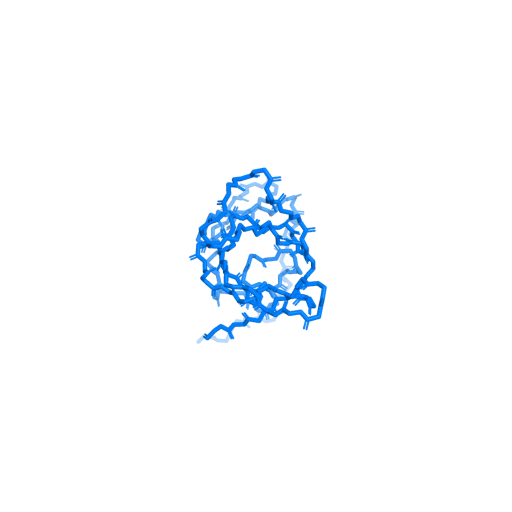 1.00 88.25 90 SER A N 1
ATOM 729 C CA . SER A 1 90 ? 7.448 12.145 -15.694 1.00 88.25 90 SER A CA 1
ATOM 730 C C . SER A 1 90 ? 6.529 11.142 -16.404 1.00 88.25 90 SER A C 1
ATOM 732 O O . SER A 1 90 ? 5.542 11.565 -16.998 1.00 88.25 90 SER A O 1
ATOM 734 N N . TRP A 1 91 ? 6.859 9.849 -16.365 1.00 87.38 91 TRP A N 1
ATOM 735 C CA . TRP A 1 91 ? 6.052 8.758 -16.915 1.00 87.38 91 TRP A CA 1
ATOM 736 C C . TRP A 1 91 ? 5.207 8.038 -15.860 1.00 87.38 91 TRP A C 1
ATOM 738 O O . TRP A 1 91 ? 4.507 7.087 -16.208 1.00 87.38 91 TRP A O 1
ATOM 748 N N . ASP A 1 92 ? 5.275 8.463 -14.595 1.00 91.19 92 ASP A N 1
ATOM 749 C CA . ASP A 1 92 ? 4.526 7.824 -13.521 1.00 91.19 92 ASP A CA 1
ATOM 750 C C . ASP A 1 92 ? 3.021 8.022 -13.745 1.00 91.19 92 ASP A C 1
ATOM 752 O O . ASP A 1 92 ? 2.531 9.141 -13.930 1.00 91.19 92 ASP A O 1
ATOM 756 N N . GLU A 1 93 ? 2.274 6.922 -13.723 1.00 91.06 93 GLU A N 1
ATOM 757 C CA . GLU A 1 93 ? 0.845 6.907 -14.026 1.00 91.06 93 GLU A CA 1
ATOM 758 C C . GLU A 1 93 ? 0.092 6.045 -13.012 1.00 91.06 93 GLU A C 1
ATOM 760 O O . GLU A 1 93 ? 0.584 5.016 -12.546 1.00 91.06 93 GLU A O 1
ATOM 765 N N . TRP A 1 94 ? -1.128 6.466 -12.680 1.00 92.81 94 TRP A N 1
ATOM 766 C CA . TRP A 1 94 ? -2.073 5.643 -11.937 1.00 92.81 94 TRP A CA 1
ATOM 767 C C . TRP A 1 94 ? -2.807 4.717 -12.900 1.00 92.81 94 TRP A C 1
ATOM 769 O O . TRP A 1 94 ? -3.632 5.179 -13.687 1.00 92.81 94 TRP A O 1
ATOM 779 N N . ILE A 1 95 ? -2.543 3.419 -12.798 1.00 91.12 95 ILE A N 1
ATOM 780 C CA . ILE A 1 95 ? -3.184 2.384 -13.612 1.00 91.12 95 ILE A CA 1
ATOM 781 C C . ILE A 1 95 ? -3.956 1.393 -12.743 1.00 91.12 95 ILE A C 1
ATOM 783 O O . ILE A 1 95 ? -3.705 1.257 -11.545 1.00 91.12 95 ILE A O 1
ATOM 787 N N . ASP A 1 96 ? -4.891 0.675 -13.353 1.00 89.69 96 ASP A N 1
ATOM 788 C CA . ASP A 1 96 ? -5.624 -0.410 -12.705 1.00 89.69 96 ASP A CA 1
ATOM 789 C C . ASP A 1 96 ? -4.813 -1.717 -12.706 1.00 89.69 96 ASP A C 1
ATOM 791 O O . ASP A 1 96 ? -3.960 -1.953 -13.570 1.00 89.69 96 ASP A O 1
ATOM 795 N N . ALA A 1 97 ? -5.148 -2.630 -11.788 1.00 87.00 97 ALA A N 1
ATOM 796 C CA . ALA A 1 97 ? -4.520 -3.953 -11.697 1.00 87.00 97 ALA A CA 1
ATOM 797 C C . ALA A 1 97 ? -4.596 -4.780 -12.998 1.00 87.00 97 ALA A C 1
ATOM 799 O O . ALA A 1 97 ? -3.808 -5.706 -13.173 1.00 87.00 97 ALA A O 1
ATOM 800 N N . SER A 1 98 ? -5.519 -4.458 -13.912 1.00 88.69 98 SER A N 1
ATOM 801 C CA . SER A 1 98 ? -5.673 -5.135 -15.207 1.00 88.69 98 SER A CA 1
ATOM 802 C C . SER A 1 98 ? -4.457 -4.993 -16.125 1.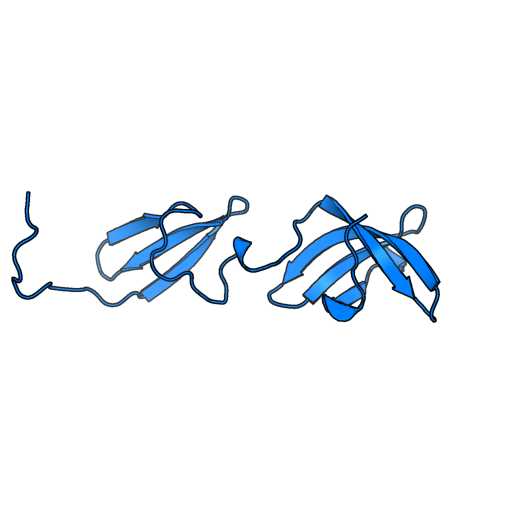00 88.69 98 SER A C 1
ATOM 804 O O . SER A 1 98 ? -4.203 -5.892 -16.920 1.00 88.69 98 SER A O 1
ATOM 806 N N . ARG A 1 99 ? -3.700 -3.893 -16.007 1.00 90.06 99 ARG A N 1
ATOM 807 C CA . ARG A 1 99 ? -2.475 -3.637 -16.788 1.00 90.06 99 ARG A CA 1
ATOM 808 C C . ARG A 1 99 ? -1.203 -4.039 -16.039 1.00 90.06 99 ARG A C 1
ATOM 810 O O . ARG A 1 99 ? -0.105 -3.758 -16.509 1.00 90.06 99 ARG A O 1
ATOM 817 N N . LEU A 1 100 ? -1.346 -4.676 -14.877 1.00 91.00 100 LEU A N 1
ATOM 818 C CA . LEU A 1 100 ? -0.245 -5.119 -14.034 1.00 91.00 100 LEU A CA 1
ATOM 819 C C . LEU A 1 100 ? -0.092 -6.631 -14.075 1.00 91.00 100 LEU A C 1
ATOM 821 O O . LEU A 1 100 ? -1.068 -7.382 -14.026 1.00 91.00 100 LEU A O 1
ATOM 825 N N . ARG A 1 101 ? 1.161 -7.081 -14.073 1.00 89.75 101 ARG A N 1
ATOM 826 C CA . ARG A 1 101 ? 1.512 -8.490 -13.960 1.00 89.75 101 ARG A CA 1
ATOM 827 C C . ARG A 1 101 ? 2.685 -8.676 -13.008 1.00 89.75 101 ARG A C 1
ATOM 829 O O . ARG A 1 101 ? 3.672 -7.951 -13.064 1.00 89.75 101 ARG A O 1
ATOM 836 N N . LYS A 1 102 ? 2.584 -9.681 -12.137 1.00 85.94 102 LYS A N 1
ATOM 837 C CA . LYS A 1 102 ? 3.713 -10.126 -11.311 1.00 85.94 102 LYS A CA 1
ATOM 838 C C . LYS A 1 102 ? 4.760 -10.798 -12.200 1.00 85.94 102 LYS A C 1
ATOM 840 O O . LYS A 1 102 ? 4.392 -11.646 -13.018 1.00 85.94 102 LYS A O 1
ATOM 845 N N . ILE A 1 103 ? 6.015 -10.399 -12.018 1.00 79.50 103 ILE A N 1
ATOM 846 C CA . ILE A 1 103 ? 7.194 -11.003 -12.652 1.00 79.50 103 ILE A CA 1
ATOM 847 C C . ILE A 1 103 ? 7.556 -12.294 -11.915 1.00 79.50 103 ILE A C 1
ATOM 849 O O . ILE A 1 103 ? 7.407 -12.314 -10.669 1.00 79.50 103 ILE A O 1
#